Protein AF-A0A2H3CKF3-F1 (afdb_monomer_lite)

Secondary structure (DSSP, 8-state):
----GGGG--TTSSB-HHHHTT----GGG-SSB-S--GGG-TT-----------PPP-------PPPPP---PPPPP---PPPPPPPPHHHHHHHHHHHHHHHHHHHHHHHHHHTTTS-SS-----HHHHHHHHTTTS-HHHHHHHHHTT--TTSTTHHHHHHHHHT--

Foldseek 3Di:
DDPQPLQFQCAPVAADPCLVVVNDPCRNNDNHGNHDPPVPPPPDDDDDDDDDDDDDDDDDDDDDDDDDDDDPDPPDPPPPPPDDDDDDPVNVVVVVVVVVVVVVVVVVVVCVVCCVVPPVPPPPCPVQNVQCVVQVNDHPVLQVVCVVVVHHSPDPCSVVVSCVVVVDD

Structure (mmCIF, N/CA/C/O backbone):
data_AF-A0A2H3CKF3-F1
#
_entry.id   AF-A0A2H3CKF3-F1
#
loop_
_atom_site.group_PDB
_atom_site.id
_atom_site.type_symbol
_atom_site.label_atom_id
_atom_site.label_alt_id
_atom_site.label_comp_id
_atom_site.label_asym_id
_atom_site.label_entity_id
_atom_site.label_seq_id
_atom_site.pdbx_PDB_ins_code
_atom_site.Cartn_x
_atom_site.Cartn_y
_atom_site.Cartn_z
_atom_site.occupancy
_atom_site.B_iso_or_equiv
_atom_site.auth_seq_id
_atom_site.auth_comp_id
_atom_site.auth_asym_id
_atom_site.auth_atom_id
_atom_site.pdbx_PDB_model_num
ATOM 1 N N . MET A 1 1 ? -9.373 -30.006 -27.286 1.00 47.25 1 MET A N 1
ATOM 2 C CA . MET A 1 1 ? -8.384 -28.977 -26.900 1.00 47.25 1 MET A CA 1
ATOM 3 C C . MET A 1 1 ? -7.038 -29.667 -26.756 1.00 47.25 1 MET A C 1
ATOM 5 O O . MET A 1 1 ? -6.888 -30.454 -25.831 1.00 47.25 1 MET A O 1
ATOM 9 N N . SER A 1 2 ? -6.106 -29.469 -27.694 1.00 50.53 2 SER A N 1
ATOM 10 C CA . SER A 1 2 ? -4.738 -29.97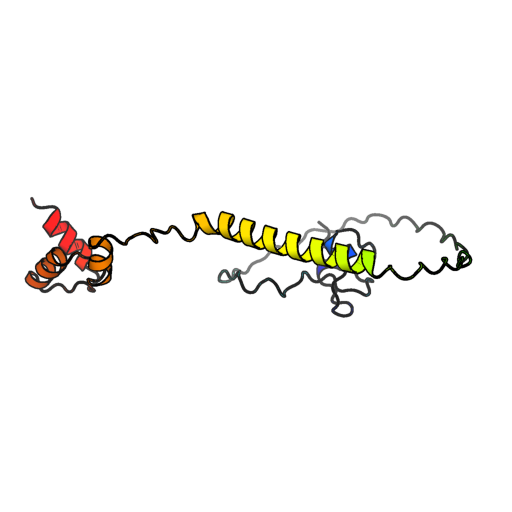1 -27.538 1.00 50.53 2 SER A CA 1
ATOM 11 C C . SER A 1 2 ? -4.053 -29.131 -26.467 1.00 50.53 2 SER A C 1
ATOM 13 O O . SER A 1 2 ? -3.854 -27.930 -26.648 1.00 50.53 2 SER A O 1
ATOM 15 N N . TYR A 1 3 ? -3.736 -29.734 -25.329 1.00 56.31 3 TYR A N 1
ATOM 16 C CA . TYR A 1 3 ? -2.802 -29.123 -24.394 1.00 56.31 3 TYR A CA 1
ATOM 17 C C . TYR A 1 3 ? -1.465 -28.997 -25.134 1.00 56.31 3 TYR A C 1
ATOM 19 O O . TYR A 1 3 ? -0.904 -29.999 -25.571 1.00 56.31 3 TYR A O 1
ATOM 27 N N . ASN A 1 4 ? -1.003 -27.763 -25.362 1.00 68.94 4 ASN A N 1
ATOM 28 C CA . ASN A 1 4 ? 0.307 -27.514 -25.959 1.00 68.94 4 ASN A CA 1
ATOM 29 C C . ASN A 1 4 ? 1.361 -28.011 -24.968 1.00 68.94 4 ASN A C 1
ATOM 31 O O . ASN A 1 4 ? 1.666 -27.344 -23.979 1.00 68.94 4 ASN A O 1
ATOM 35 N N . ILE A 1 5 ? 1.881 -29.210 -25.227 1.00 70.06 5 ILE A N 1
ATOM 36 C CA . ILE A 1 5 ? 2.934 -29.866 -24.437 1.00 70.06 5 ILE A CA 1
ATOM 37 C C . ILE A 1 5 ? 4.193 -28.976 -24.368 1.00 70.06 5 ILE A C 1
ATOM 39 O O . ILE A 1 5 ? 4.968 -29.059 -23.420 1.00 70.06 5 ILE A O 1
ATOM 43 N N . ASP A 1 6 ? 4.324 -28.034 -25.302 1.00 72.56 6 ASP A N 1
ATOM 44 C CA . ASP A 1 6 ? 5.377 -27.021 -25.368 1.00 72.56 6 ASP A CA 1
ATOM 45 C C . ASP A 1 6 ? 5.424 -26.066 -24.160 1.00 72.56 6 ASP A C 1
ATOM 47 O O . ASP A 1 6 ? 6.442 -25.408 -23.961 1.00 72.56 6 ASP A O 1
ATOM 51 N N . TYR A 1 7 ? 4.359 -25.976 -23.349 1.00 71.31 7 TYR A N 1
ATOM 52 C CA . TYR A 1 7 ? 4.239 -24.981 -22.271 1.00 71.31 7 TYR A CA 1
ATOM 53 C C . TYR A 1 7 ? 5.237 -25.171 -21.114 1.00 71.31 7 TYR A C 1
ATOM 55 O O . TYR A 1 7 ? 5.531 -24.222 -20.389 1.00 71.31 7 TYR A O 1
ATOM 63 N N . TYR A 1 8 ? 5.788 -26.375 -20.942 1.00 77.38 8 TYR A N 1
ATOM 64 C CA . TYR A 1 8 ? 6.746 -26.682 -19.871 1.00 77.38 8 TYR A CA 1
ATOM 65 C C . TYR A 1 8 ? 8.115 -27.121 -20.388 1.00 77.38 8 TYR A C 1
ATOM 67 O O . TYR A 1 8 ? 8.863 -27.795 -19.680 1.00 77.38 8 TYR A O 1
ATOM 75 N N . HIS A 1 9 ? 8.476 -26.734 -21.612 1.00 82.75 9 HIS A N 1
ATOM 76 C CA . HIS A 1 9 ? 9.805 -27.048 -22.115 1.00 82.75 9 HIS A CA 1
ATOM 77 C C . HIS A 1 9 ? 10.879 -26.219 -21.399 1.00 82.75 9 HIS A C 1
ATOM 79 O O . HIS A 1 9 ? 10.900 -24.990 -21.489 1.00 82.75 9 HIS A O 1
ATOM 85 N N . ILE A 1 10 ? 11.769 -26.892 -20.667 1.00 83.06 10 ILE A N 1
ATOM 86 C CA . ILE A 1 10 ? 12.778 -26.246 -19.814 1.00 83.06 10 ILE A CA 1
ATOM 87 C C . ILE A 1 10 ? 13.938 -25.675 -20.648 1.00 83.06 10 ILE A C 1
ATOM 89 O O . ILE A 1 10 ? 14.468 -24.623 -20.284 1.00 83.06 10 ILE A O 1
ATOM 93 N N . GLY A 1 11 ? 14.283 -26.289 -21.788 1.00 84.56 11 GLY A N 1
ATOM 94 C CA . GLY A 1 11 ? 15.401 -25.870 -22.647 1.00 84.56 11 GLY A CA 1
ATOM 95 C C . GLY A 1 11 ? 16.716 -25.650 -21.877 1.00 84.56 11 GLY A C 1
ATOM 96 O O . GLY A 1 11 ? 16.944 -26.242 -20.824 1.00 84.56 11 GLY A O 1
ATOM 97 N N . ASN A 1 12 ? 17.556 -24.730 -22.362 1.00 89.19 12 ASN A N 1
ATOM 98 C CA . ASN A 1 12 ? 18.818 -24.318 -21.722 1.00 89.19 12 ASN A CA 1
ATOM 99 C C . ASN A 1 12 ? 18.639 -23.360 -20.518 1.00 89.19 12 ASN A C 1
ATOM 101 O O . ASN A 1 12 ? 19.586 -22.692 -20.105 1.00 89.19 12 ASN A O 1
ATOM 105 N N . GLY A 1 13 ? 17.422 -23.210 -19.978 1.00 85.88 13 GLY A N 1
ATOM 106 C CA . GLY A 1 13 ? 17.132 -22.295 -18.862 1.00 85.88 13 GLY A CA 1
ATOM 107 C C . GLY A 1 13 ? 17.126 -20.795 -19.212 1.00 85.88 13 GLY A C 1
ATOM 108 O O . GLY A 1 13 ? 16.905 -19.962 -18.334 1.00 85.88 13 GLY A O 1
ATOM 109 N N . ILE A 1 14 ? 17.336 -20.434 -20.482 1.00 88.00 14 ILE A N 1
ATOM 110 C CA . ILE A 1 14 ? 17.177 -19.070 -21.014 1.00 88.00 14 ILE A CA 1
ATOM 111 C C . ILE A 1 14 ? 15.801 -18.973 -21.674 1.00 88.00 14 ILE A C 1
ATOM 113 O O . ILE A 1 14 ? 15.458 -19.842 -22.470 1.00 88.00 14 ILE A O 1
ATOM 117 N N . THR A 1 15 ? 15.017 -17.934 -21.378 1.00 90.88 15 THR A N 1
ATOM 118 C CA . THR A 1 15 ? 13.663 -17.770 -21.933 1.00 90.88 15 THR A CA 1
ATOM 119 C C . THR A 1 15 ? 13.681 -17.550 -23.448 1.00 90.88 15 THR A C 1
ATOM 121 O O . THR A 1 15 ? 14.456 -16.756 -23.985 1.00 90.88 15 THR A O 1
ATOM 124 N N . CYS A 1 16 ? 12.804 -18.257 -24.158 1.00 92.56 16 CYS A N 1
ATOM 125 C CA . CYS A 1 16 ? 12.642 -18.126 -25.598 1.00 92.56 16 CYS A CA 1
ATOM 126 C C . CYS A 1 16 ? 11.921 -16.816 -25.928 1.00 92.56 16 CYS A C 1
ATOM 128 O O . CYS A 1 16 ? 10.724 -16.657 -25.678 1.00 92.56 16 CYS A O 1
ATOM 130 N N . TRP A 1 17 ? 12.642 -15.879 -26.544 1.00 93.31 17 TRP A N 1
ATOM 131 C CA . TRP A 1 17 ? 12.078 -14.598 -26.967 1.00 93.31 17 TRP A CA 1
ATOM 132 C C . TRP A 1 17 ? 10.884 -14.778 -27.922 1.00 93.31 17 TRP A C 1
ATOM 134 O O . TRP A 1 17 ? 9.844 -14.152 -27.734 1.00 93.31 17 TRP A O 1
ATOM 144 N N . TYR A 1 18 ? 10.986 -15.695 -28.892 1.00 93.81 18 TYR A N 1
ATOM 145 C CA . TYR A 1 18 ? 9.906 -15.970 -29.847 1.00 93.81 18 TYR A CA 1
ATOM 146 C C . TYR A 1 18 ? 8.669 -16.582 -29.180 1.00 93.81 18 TYR A C 1
ATOM 148 O O . TYR A 1 18 ? 7.545 -16.274 -29.577 1.00 93.81 18 TYR A O 1
ATOM 156 N N . TYR A 1 19 ? 8.848 -17.409 -28.147 1.00 90.50 19 TYR A N 1
ATOM 157 C CA . TYR A 1 19 ? 7.733 -17.997 -27.404 1.00 90.50 19 TYR A CA 1
ATOM 158 C C . TYR A 1 19 ? 6.965 -16.936 -26.614 1.00 90.50 19 TYR A C 1
ATOM 160 O O . TYR A 1 19 ? 5.742 -16.893 -26.691 1.00 90.50 19 TYR A O 1
ATOM 168 N N . ASN A 1 20 ? 7.668 -15.993 -25.976 1.00 88.12 20 ASN A N 1
ATOM 169 C CA . ASN A 1 20 ? 7.039 -14.853 -25.293 1.00 88.12 20 ASN A CA 1
ATOM 170 C C . ASN A 1 20 ? 6.185 -13.976 -26.225 1.00 88.12 20 ASN A C 1
ATOM 172 O O . ASN A 1 20 ? 5.286 -13.275 -25.765 1.00 88.12 20 ASN A O 1
ATOM 176 N N . HIS A 1 21 ? 6.450 -14.020 -27.531 1.00 88.00 21 HIS A N 1
ATOM 177 C CA . HIS A 1 21 ? 5.685 -13.311 -28.553 1.00 88.00 21 HIS A CA 1
ATOM 178 C C . HIS A 1 21 ? 4.721 -14.213 -29.345 1.00 88.00 21 HIS A C 1
ATOM 180 O O . HIS A 1 21 ? 4.164 -13.756 -30.339 1.00 88.00 21 HIS A O 1
ATOM 186 N N . ASN A 1 22 ? 4.504 -15.470 -28.932 1.00 88.81 22 ASN A N 1
ATOM 187 C CA . ASN A 1 22 ? 3.677 -16.463 -29.639 1.00 88.81 22 ASN A CA 1
ATOM 188 C C . ASN A 1 22 ? 4.112 -16.715 -31.099 1.00 88.81 22 ASN A C 1
ATOM 190 O O . ASN A 1 22 ? 3.290 -17.007 -31.963 1.00 88.81 22 ASN A O 1
ATOM 194 N N . THR A 1 23 ? 5.409 -16.585 -31.386 1.00 92.19 23 THR A N 1
ATOM 195 C CA . THR A 1 23 ? 6.000 -16.772 -32.727 1.00 92.19 23 THR A CA 1
ATOM 196 C C . THR A 1 23 ? 6.963 -17.959 -32.804 1.00 92.19 23 THR A C 1
ATOM 198 O O . THR A 1 23 ? 7.523 -18.230 -33.864 1.00 92.19 23 THR A O 1
ATOM 201 N N . CYS A 1 24 ? 7.175 -18.690 -31.704 1.00 92.94 24 CYS A N 1
ATOM 202 C CA . CYS A 1 24 ? 8.033 -19.872 -31.717 1.00 92.94 24 CYS A CA 1
ATOM 203 C C . CYS A 1 24 ? 7.328 -21.052 -32.402 1.00 92.94 24 CYS A C 1
ATOM 205 O O . CYS A 1 24 ? 6.273 -21.484 -31.950 1.00 92.94 24 CYS A O 1
ATOM 207 N N . MET A 1 25 ? 7.941 -21.599 -33.457 1.00 93.88 25 MET A N 1
ATOM 208 C CA . MET A 1 25 ? 7.446 -22.784 -34.178 1.00 93.88 25 MET A CA 1
ATOM 209 C C . MET A 1 25 ? 8.196 -24.078 -33.824 1.00 93.88 25 MET A C 1
ATOM 211 O O . MET A 1 25 ? 7.891 -25.132 -34.369 1.00 93.88 25 MET A O 1
ATOM 215 N N . GLN A 1 26 ? 9.192 -24.004 -32.936 1.00 92.19 26 GLN A N 1
ATOM 216 C CA . GLN A 1 26 ? 10.053 -25.146 -32.600 1.00 92.19 26 GLN A CA 1
ATOM 217 C C . GLN A 1 26 ? 9.426 -26.094 -31.563 1.00 92.19 26 GLN A C 1
ATOM 219 O O . GLN A 1 26 ? 9.898 -27.217 -31.401 1.00 92.19 26 GLN A O 1
ATOM 224 N N . GLY A 1 27 ? 8.377 -25.655 -30.859 1.00 89.12 27 GLY A N 1
ATOM 225 C CA . GLY A 1 27 ? 7.699 -26.435 -29.819 1.00 89.12 27 GLY A CA 1
ATOM 226 C C . GLY A 1 27 ? 8.664 -27.009 -28.774 1.00 89.12 27 GLY A C 1
ATOM 227 O O . GLY A 1 27 ? 9.580 -26.313 -28.332 1.00 89.12 27 GLY A O 1
ATOM 228 N N . ILE A 1 28 ? 8.495 -28.286 -28.423 1.00 90.56 28 ILE A N 1
ATOM 229 C CA . ILE A 1 28 ? 9.398 -29.046 -27.536 1.00 90.56 28 ILE A CA 1
ATOM 230 C C . ILE A 1 28 ? 10.852 -29.156 -28.028 1.00 90.56 28 ILE A C 1
ATOM 232 O O . ILE A 1 28 ? 11.735 -29.480 -27.241 1.00 90.56 28 ILE A O 1
ATOM 236 N N . ASN A 1 29 ? 11.128 -28.890 -29.309 1.00 91.88 29 ASN A N 1
ATOM 237 C CA . ASN A 1 29 ? 12.485 -28.924 -29.863 1.00 91.88 29 ASN A CA 1
ATOM 238 C C . ASN A 1 29 ? 13.191 -27.560 -29.774 1.00 91.88 29 ASN A C 1
ATOM 240 O O . ASN A 1 29 ? 14.285 -27.396 -30.314 1.00 91.88 29 ASN A O 1
ATOM 244 N N . CYS A 1 30 ? 12.584 -26.556 -29.129 1.00 93.25 30 CYS A N 1
ATOM 245 C CA . CYS A 1 30 ? 13.237 -25.268 -28.931 1.00 93.25 30 CYS A CA 1
ATOM 246 C C . CYS A 1 30 ? 14.459 -25.422 -28.015 1.00 93.25 30 CYS A C 1
ATOM 248 O O . CYS A 1 30 ? 14.373 -26.002 -26.942 1.00 93.25 30 CYS A O 1
ATOM 250 N N . GLU A 1 31 ? 15.609 -24.869 -28.386 1.00 94.50 31 GLU A N 1
ATOM 251 C CA . GLU A 1 31 ? 16.785 -24.872 -27.500 1.00 94.50 31 GLU A CA 1
ATOM 252 C C . GLU A 1 31 ? 16.569 -23.994 -26.244 1.00 94.50 31 GLU A C 1
ATOM 254 O O . GLU A 1 31 ? 17.190 -24.186 -25.195 1.00 94.50 31 GLU A O 1
ATOM 259 N N . TYR A 1 32 ? 15.637 -23.043 -26.327 1.00 93.06 32 TYR A N 1
ATOM 260 C CA . TYR A 1 32 ? 15.315 -22.085 -25.277 1.00 93.06 32 TYR A CA 1
ATOM 261 C C . TYR A 1 32 ? 14.067 -22.499 -24.482 1.00 93.06 32 TYR A C 1
ATOM 263 O O . TYR A 1 32 ? 13.192 -23.211 -24.968 1.00 93.06 32 TYR A O 1
ATOM 271 N N . SER A 1 33 ? 13.974 -22.024 -23.242 1.00 90.69 33 SER A N 1
ATOM 272 C CA . SER A 1 33 ? 12.891 -22.335 -22.312 1.00 90.69 33 SER A CA 1
ATOM 273 C C . SER A 1 33 ? 11.580 -21.666 -22.715 1.00 90.69 33 SER A C 1
ATOM 275 O O . SER A 1 33 ? 11.535 -20.458 -22.959 1.00 90.69 33 SER A O 1
ATOM 277 N N . HIS A 1 34 ? 10.503 -22.443 -22.729 1.00 91.56 34 HIS A N 1
ATOM 278 C CA . HIS A 1 34 ? 9.126 -21.969 -22.876 1.00 91.56 34 HIS A CA 1
ATOM 279 C C . HIS A 1 34 ? 8.422 -21.807 -21.521 1.00 91.56 34 HIS A C 1
ATOM 281 O O . HIS A 1 34 ? 7.229 -21.510 -21.468 1.00 91.56 34 HIS A O 1
ATOM 287 N N . ALA A 1 35 ? 9.152 -21.970 -20.413 1.00 82.50 35 ALA A N 1
ATOM 288 C CA . ALA A 1 35 ? 8.595 -21.725 -19.097 1.00 82.50 35 ALA A CA 1
ATOM 289 C C . ALA A 1 35 ? 8.245 -20.228 -18.948 1.00 82.50 35 ALA A C 1
ATOM 291 O O . ALA A 1 35 ? 9.104 -19.373 -19.195 1.00 82.50 35 ALA A O 1
ATOM 292 N N . PRO A 1 36 ? 7.011 -19.884 -18.532 1.00 70.12 36 PRO A N 1
ATOM 293 C CA . PRO A 1 36 ? 6.682 -18.512 -18.169 1.00 70.12 36 PRO A CA 1
ATOM 294 C C . PRO A 1 36 ? 7.623 -18.077 -17.046 1.00 70.12 36 PRO A C 1
ATOM 296 O O . PRO A 1 36 ? 7.835 -18.828 -16.095 1.00 70.12 36 PRO A O 1
ATOM 299 N N . ASP A 1 37 ? 8.209 -16.888 -17.175 1.00 66.81 37 ASP A N 1
ATOM 300 C CA . ASP A 1 37 ? 9.210 -16.377 -16.241 1.00 66.81 37 ASP A CA 1
ATOM 301 C C . ASP A 1 37 ? 8.643 -16.333 -14.810 1.00 66.81 37 ASP A C 1
ATOM 303 O O . ASP A 1 37 ? 7.895 -15.431 -14.425 1.00 66.81 37 ASP A O 1
ATOM 307 N N . ILE A 1 38 ? 8.969 -17.356 -14.017 1.00 59.00 38 ILE A N 1
ATOM 308 C CA . ILE A 1 38 ? 8.519 -17.498 -12.629 1.00 59.00 38 ILE A CA 1
ATOM 309 C C . ILE A 1 38 ? 9.166 -16.462 -11.703 1.00 59.00 38 ILE A C 1
ATOM 311 O O . ILE A 1 38 ? 8.734 -16.328 -10.561 1.00 59.00 38 ILE A O 1
ATOM 315 N N . ARG A 1 39 ? 10.142 -15.674 -12.183 1.00 57.28 39 ARG A N 1
ATOM 316 C CA . ARG A 1 39 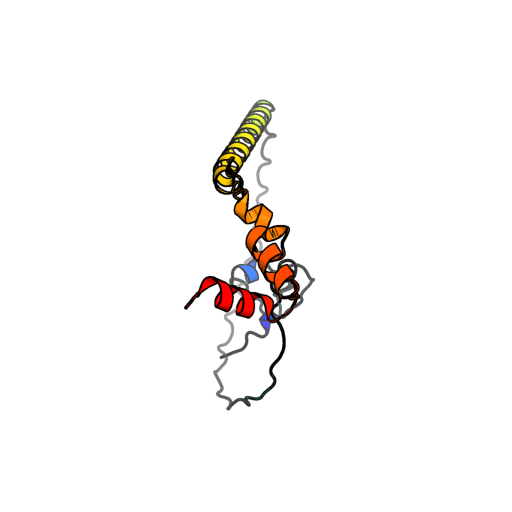? 10.838 -14.656 -11.377 1.00 57.28 39 ARG A CA 1
ATOM 317 C C . ARG A 1 39 ? 9.991 -13.419 -11.059 1.00 57.28 39 ARG A C 1
ATOM 319 O O . ARG A 1 39 ? 10.438 -12.585 -10.285 1.00 57.28 39 ARG A O 1
ATOM 326 N N . ASN A 1 40 ? 8.766 -13.329 -11.583 1.00 48.56 40 ASN A N 1
ATOM 327 C CA . ASN A 1 40 ? 7.835 -12.228 -11.306 1.00 48.56 40 ASN A CA 1
ATOM 328 C C . ASN A 1 40 ? 6.569 -12.642 -10.523 1.00 48.56 40 ASN A C 1
ATOM 330 O O . ASN A 1 40 ? 5.603 -11.883 -10.502 1.00 48.56 40 ASN A O 1
ATOM 334 N N . ARG A 1 41 ? 6.522 -13.831 -9.897 1.00 45.62 41 ARG A N 1
ATOM 335 C CA . ARG A 1 41 ? 5.314 -14.331 -9.197 1.00 45.62 41 ARG A CA 1
ATOM 336 C C . ARG A 1 41 ? 5.351 -14.326 -7.664 1.00 45.62 41 ARG A C 1
ATOM 338 O O . ARG A 1 41 ? 4.431 -14.865 -7.056 1.00 45.62 41 ARG A O 1
ATOM 345 N N . GLU A 1 42 ? 6.314 -13.667 -7.025 1.00 51.75 42 GLU A N 1
ATOM 346 C CA . GLU A 1 42 ? 6.316 -13.545 -5.553 1.00 51.75 42 GLU A CA 1
ATOM 347 C C . GLU A 1 42 ? 5.224 -12.610 -4.977 1.00 51.75 42 GLU A C 1
ATOM 349 O O . GLU A 1 42 ? 5.116 -12.497 -3.762 1.00 51.75 42 GLU A O 1
ATOM 354 N N . GLU A 1 43 ? 4.341 -12.013 -5.792 1.00 48.62 43 GLU A N 1
ATOM 355 C CA . GLU A 1 43 ? 3.243 -11.149 -5.301 1.00 48.62 43 GLU A CA 1
ATOM 356 C C . GLU A 1 43 ? 1.809 -11.666 -5.538 1.00 48.62 43 GLU A C 1
ATOM 358 O O . GLU A 1 43 ? 0.848 -10.913 -5.398 1.00 48.62 43 GLU A O 1
ATOM 363 N N . CYS A 1 44 ? 1.592 -12.945 -5.858 1.00 40.22 44 CYS A N 1
ATOM 364 C CA . CYS A 1 44 ? 0.220 -13.477 -5.921 1.00 40.22 44 CYS A CA 1
ATOM 365 C C . CYS A 1 44 ? 0.120 -14.907 -5.392 1.00 40.22 44 CYS A C 1
ATOM 367 O O . CYS A 1 44 ? -0.043 -15.866 -6.145 1.00 40.22 44 CYS A O 1
ATOM 369 N N . LEU A 1 45 ? 0.161 -15.037 -4.066 1.00 42.91 45 LEU A N 1
ATOM 370 C CA . LEU A 1 45 ? -0.548 -16.119 -3.391 1.00 42.91 45 LEU A CA 1
ATOM 371 C C . LEU A 1 45 ? -2.053 -15.819 -3.450 1.00 42.91 45 LEU A C 1
ATOM 373 O O . LEU A 1 45 ? -2.477 -14.723 -3.081 1.00 42.91 45 LEU A O 1
ATOM 377 N N . PRO A 1 46 ? -2.867 -16.812 -3.823 1.00 44.41 46 PRO A N 1
ATOM 378 C CA . PRO A 1 46 ? -3.962 -17.135 -2.930 1.00 44.41 46 PRO A CA 1
ATOM 379 C C . PRO A 1 46 ? -3.979 -18.619 -2.558 1.00 44.41 46 PRO A C 1
ATOM 381 O O . PRO A 1 46 ? -3.691 -19.522 -3.339 1.00 44.41 46 PRO A O 1
ATOM 384 N N . SER A 1 47 ? -4.320 -18.804 -1.293 1.00 46.12 47 SER A N 1
ATOM 385 C CA . SER A 1 47 ? -4.695 -20.008 -0.565 1.00 46.12 47 SER A CA 1
ATOM 386 C C . SER A 1 47 ? -5.384 -21.135 -1.359 1.00 46.12 47 SER A C 1
ATOM 388 O O . SER A 1 47 ? -6.502 -20.962 -1.833 1.00 46.12 47 SER A O 1
ATOM 390 N N . LEU A 1 48 ? -4.764 -22.322 -1.267 1.00 44.69 48 LEU A N 1
ATOM 391 C CA . LEU A 1 48 ? -5.357 -23.616 -0.865 1.00 44.69 48 LEU A CA 1
ATOM 392 C C . LEU A 1 48 ? -6.406 -24.313 -1.784 1.00 44.69 48 LEU A C 1
ATOM 394 O O . LEU A 1 48 ? -6.872 -23.746 -2.764 1.00 44.69 48 LEU A O 1
ATOM 398 N N . PRO A 1 49 ? -6.655 -25.630 -1.569 1.00 64.44 49 PRO A N 1
ATOM 399 C CA . PRO A 1 49 ? -6.645 -26.639 -2.623 1.00 64.44 49 PRO A CA 1
ATOM 400 C C . PRO A 1 49 ? -8.028 -27.254 -2.854 1.00 64.44 49 PRO A C 1
ATOM 402 O O . PRO A 1 49 ? -8.812 -27.405 -1.919 1.00 64.44 49 PRO A O 1
ATOM 405 N N . THR A 1 50 ? -8.327 -27.741 -4.060 1.00 39.88 50 THR A N 1
ATOM 406 C CA . THR A 1 50 ? -9.443 -28.686 -4.227 1.00 39.88 50 THR A CA 1
ATOM 407 C C . THR A 1 50 ? -9.199 -29.676 -5.362 1.00 39.88 50 THR A C 1
ATOM 409 O O . THR A 1 50 ? -9.087 -29.354 -6.539 1.00 39.88 50 THR A O 1
ATOM 412 N N . ARG A 1 51 ? -9.100 -30.920 -4.914 1.00 43.34 51 ARG A N 1
ATOM 413 C CA . ARG A 1 51 ? -9.175 -32.202 -5.606 1.00 43.34 51 ARG A CA 1
ATOM 414 C C . ARG A 1 51 ? -10.514 -32.329 -6.363 1.00 43.34 51 ARG A C 1
ATOM 416 O O . ARG A 1 51 ? -11.544 -32.089 -5.749 1.00 43.34 51 ARG A O 1
ATOM 423 N N . LEU A 1 52 ? -10.500 -32.810 -7.612 1.00 41.84 52 LEU A N 1
ATOM 424 C CA . LEU A 1 52 ? -11.244 -33.990 -8.119 1.00 41.84 52 LEU A CA 1
ATOM 425 C C . LEU A 1 52 ? -11.576 -33.901 -9.626 1.00 41.84 52 LEU A C 1
ATOM 427 O O . LEU A 1 52 ? -12.260 -32.997 -10.085 1.00 41.84 52 LEU A O 1
ATOM 431 N N . LEU A 1 53 ? -11.106 -34.942 -10.325 1.00 47.81 53 LEU A N 1
ATOM 432 C CA . LEU A 1 53 ? -11.779 -35.751 -11.351 1.00 47.81 53 LEU A CA 1
ATOM 433 C C . LEU A 1 53 ? -12.505 -35.050 -12.504 1.00 47.81 53 LEU A C 1
ATOM 435 O O . LEU A 1 53 ? -13.653 -34.673 -12.343 1.00 47.81 53 LEU A O 1
ATOM 439 N N . PHE A 1 54 ? -11.932 -35.137 -13.709 1.00 40.12 54 PHE A N 1
ATOM 440 C CA . PHE A 1 54 ? -12.694 -35.495 -14.914 1.00 40.12 54 PHE A CA 1
ATOM 441 C C . PHE A 1 54 ? -11.812 -36.314 -15.874 1.00 40.12 54 PHE A C 1
ATOM 443 O O . PHE A 1 54 ? -10.736 -35.878 -16.280 1.00 40.12 54 PHE A O 1
ATOM 450 N N . LEU A 1 55 ? -12.264 -37.533 -16.192 1.00 41.50 55 LEU A N 1
ATOM 451 C CA . LEU A 1 55 ? -11.719 -38.399 -17.246 1.00 41.50 55 LEU A CA 1
ATOM 452 C C . LEU A 1 55 ? -12.009 -37.817 -18.648 1.00 41.50 55 LEU A C 1
ATOM 454 O O . LEU A 1 55 ? -13.016 -37.125 -18.812 1.00 41.50 55 LEU A O 1
ATOM 458 N N . PRO A 1 56 ? -11.194 -38.131 -19.676 1.00 51.59 56 PRO A N 1
ATOM 459 C CA . PRO A 1 56 ? -11.401 -37.656 -21.043 1.00 51.59 56 PRO A CA 1
ATOM 460 C C . PRO A 1 56 ? -12.241 -38.638 -21.886 1.00 51.59 56 PRO A C 1
ATOM 462 O O . PRO A 1 56 ? -12.170 -39.848 -21.657 1.00 51.59 56 PRO A O 1
ATOM 465 N N . PRO A 1 57 ? -12.942 -38.174 -22.940 1.00 53.78 57 PRO A N 1
ATOM 466 C CA . PRO A 1 57 ? -13.374 -39.037 -24.026 1.00 53.78 57 PRO A CA 1
ATOM 467 C C . PRO A 1 57 ? -12.491 -38.867 -25.275 1.00 53.78 57 PRO A C 1
ATOM 469 O O . PRO A 1 57 ? -12.305 -37.772 -25.793 1.00 53.78 57 PRO A O 1
ATOM 472 N N . ASN A 1 58 ? -11.995 -40.019 -25.723 1.00 39.72 58 ASN A N 1
ATOM 473 C CA . ASN A 1 58 ? -11.841 -40.514 -27.094 1.00 39.72 58 ASN A CA 1
ATOM 474 C C . ASN A 1 58 ? -11.179 -39.686 -28.219 1.00 39.72 58 ASN A C 1
ATOM 476 O O . ASN A 1 58 ? -11.549 -38.568 -28.563 1.00 39.72 58 ASN A O 1
ATOM 480 N N . LEU A 1 59 ? -10.255 -40.411 -28.864 1.00 48.78 59 LEU A N 1
ATOM 481 C CA . LEU A 1 59 ? -9.614 -40.248 -30.168 1.00 48.78 59 LEU A CA 1
ATOM 482 C C . LEU A 1 59 ? -10.530 -39.730 -31.294 1.00 48.78 59 LEU A C 1
ATOM 484 O O . LEU A 1 59 ? -11.607 -40.275 -31.526 1.00 48.78 59 LEU A O 1
ATOM 488 N N . SER A 1 60 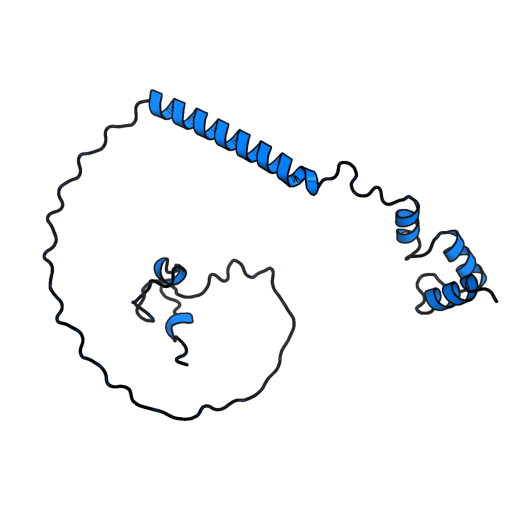? -9.974 -38.865 -32.148 1.00 44.34 60 SER A N 1
ATOM 489 C CA . SER A 1 60 ? -10.189 -38.974 -33.596 1.00 44.34 60 SER A CA 1
ATOM 490 C C . SER A 1 60 ? -8.946 -38.523 -34.367 1.00 44.34 60 SER A C 1
ATOM 492 O O . SER A 1 60 ? -8.463 -37.404 -34.191 1.00 44.34 60 SER A O 1
ATOM 494 N N . ASN A 1 61 ? -8.449 -39.422 -35.213 1.00 50.94 61 ASN A N 1
ATOM 495 C CA . ASN A 1 61 ? -7.291 -39.276 -36.088 1.00 50.94 61 ASN A CA 1
ATOM 496 C C . ASN A 1 61 ? -7.459 -38.117 -37.087 1.00 50.94 61 ASN A C 1
ATOM 498 O O . ASN A 1 61 ? -8.480 -38.033 -37.765 1.00 50.94 61 ASN A O 1
ATOM 502 N N . GLY A 1 62 ? -6.430 -37.277 -37.225 1.00 43.19 62 GLY A N 1
ATOM 503 C CA . GLY A 1 62 ? -6.304 -36.278 -38.289 1.00 43.19 62 GLY A CA 1
ATOM 504 C C . GLY A 1 62 ? -4.995 -36.494 -39.044 1.00 43.19 62 GLY A C 1
ATOM 505 O O . GLY A 1 62 ? -3.925 -36.477 -38.443 1.00 43.19 62 GLY A O 1
ATOM 506 N N . ALA A 1 63 ? -5.105 -36.766 -40.342 1.00 48.62 63 ALA A N 1
ATOM 507 C CA . ALA A 1 63 ? -4.028 -37.178 -41.234 1.00 48.62 63 ALA A CA 1
ATOM 508 C C . ALA A 1 63 ? -2.866 -36.169 -41.308 1.00 48.62 63 ALA A C 1
ATOM 510 O O . ALA A 1 63 ? -3.070 -34.972 -41.507 1.00 48.62 63 ALA A O 1
ATOM 511 N N . ALA A 1 64 ? -1.641 -36.685 -41.196 1.00 42.84 64 ALA A N 1
ATOM 512 C CA . ALA A 1 64 ? -0.407 -35.942 -41.403 1.00 42.84 64 ALA A CA 1
ATOM 513 C C . ALA A 1 64 ? -0.240 -35.591 -42.893 1.00 42.84 64 ALA A C 1
ATOM 515 O O . ALA A 1 64 ? -0.079 -36.482 -43.727 1.00 42.84 64 ALA A O 1
ATOM 516 N N . LEU A 1 65 ? -0.261 -34.296 -43.228 1.00 52.97 65 LEU A N 1
ATOM 517 C CA . LEU A 1 65 ? 0.259 -33.819 -44.509 1.00 52.97 65 LEU A CA 1
ATOM 518 C C . LEU A 1 65 ? 1.791 -33.819 -44.461 1.00 52.97 65 LEU A C 1
ATOM 520 O O . LEU A 1 65 ? 2.396 -33.333 -43.506 1.00 52.97 65 LEU A O 1
ATOM 524 N N . ALA A 1 66 ? 2.398 -34.377 -45.506 1.00 62.91 66 ALA A N 1
ATOM 525 C CA . ALA A 1 66 ? 3.841 -34.454 -45.677 1.00 62.91 66 ALA A CA 1
ATOM 526 C C . ALA A 1 66 ? 4.496 -33.053 -45.686 1.00 62.91 66 ALA A C 1
ATOM 528 O O . ALA A 1 66 ? 3.934 -32.123 -46.274 1.00 62.91 66 ALA A O 1
ATOM 529 N N . PRO A 1 67 ? 5.684 -32.889 -45.071 1.00 65.62 67 PRO A N 1
ATOM 530 C CA . PRO A 1 67 ? 6.409 -31.624 -45.090 1.00 65.62 67 PRO A CA 1
ATOM 531 C C . PRO A 1 67 ? 6.901 -31.292 -46.512 1.00 65.62 67 PRO A C 1
ATOM 533 O O . PRO A 1 67 ? 7.331 -32.194 -47.237 1.00 65.62 67 PRO A O 1
ATOM 536 N N . PRO A 1 68 ? 6.859 -30.013 -46.930 1.00 68.62 68 PRO A N 1
ATOM 537 C CA . PRO A 1 68 ? 7.371 -29.595 -48.230 1.00 68.62 68 PRO A CA 1
ATOM 538 C C . PRO A 1 68 ? 8.898 -29.776 -48.318 1.00 68.62 68 PRO A C 1
ATOM 540 O O . PRO A 1 68 ? 9.590 -29.718 -47.297 1.00 68.62 68 PRO A O 1
ATOM 543 N N . PRO A 1 69 ? 9.442 -29.976 -49.533 1.00 64.56 69 PRO A N 1
ATOM 544 C CA . PRO A 1 69 ? 10.865 -30.210 -49.739 1.00 64.56 69 PRO A CA 1
ATOM 545 C C . PRO A 1 69 ? 11.702 -29.018 -49.262 1.00 64.56 69 PRO A C 1
ATOM 547 O O . PRO A 1 69 ? 11.441 -27.865 -49.609 1.00 64.56 69 PRO A O 1
ATOM 550 N N . THR A 1 70 ? 12.731 -29.314 -48.470 1.00 60.94 70 THR A N 1
ATOM 551 C CA . THR A 1 70 ? 13.714 -28.354 -47.967 1.00 60.94 70 THR A CA 1
ATOM 552 C C . THR A 1 70 ? 14.491 -27.744 -49.134 1.00 60.94 70 THR A C 1
ATOM 554 O O . THR A 1 70 ? 15.377 -28.373 -49.708 1.00 60.94 70 THR A O 1
ATOM 557 N N . ILE A 1 71 ? 14.155 -26.505 -49.499 1.00 68.62 71 ILE A N 1
ATOM 558 C CA . ILE A 1 71 ? 14.923 -25.716 -50.466 1.00 68.62 71 ILE A CA 1
ATOM 559 C C . ILE A 1 71 ? 16.212 -25.273 -49.771 1.00 68.62 71 ILE A C 1
ATOM 561 O O . ILE A 1 71 ? 16.202 -24.415 -48.889 1.00 68.62 71 ILE A O 1
ATOM 565 N N . HIS A 1 72 ? 17.326 -25.889 -50.154 1.00 63.09 72 HIS A N 1
ATOM 566 C CA . HIS A 1 72 ? 18.658 -25.558 -49.664 1.00 63.09 72 HIS A CA 1
ATOM 567 C C . HIS A 1 72 ? 19.111 -24.227 -50.288 1.00 63.09 72 HIS A C 1
ATOM 569 O O . HIS A 1 72 ? 19.628 -24.195 -51.404 1.00 63.09 72 HIS A O 1
ATOM 575 N N . ILE A 1 73 ? 18.878 -23.112 -49.590 1.00 73.38 73 ILE A N 1
ATOM 576 C CA . ILE A 1 73 ? 19.346 -21.788 -50.023 1.00 73.38 73 ILE A CA 1
ATOM 577 C C . ILE A 1 73 ? 20.862 -21.723 -49.771 1.00 73.38 73 ILE A C 1
ATOM 579 O O . ILE A 1 73 ? 21.291 -21.930 -48.634 1.00 73.38 73 ILE A O 1
AT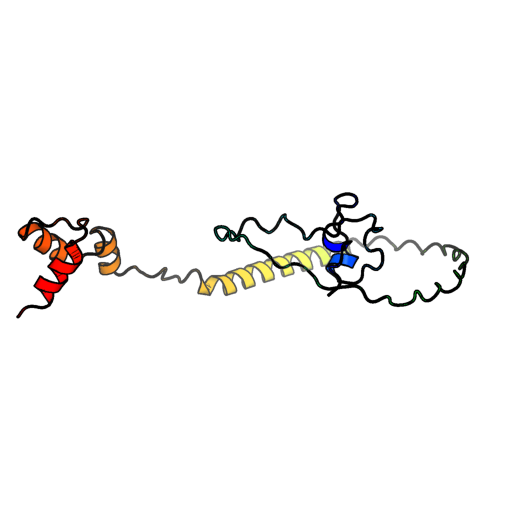OM 583 N N . PRO A 1 74 ? 21.696 -21.470 -50.796 1.00 74.94 74 PRO A N 1
ATOM 584 C CA . PRO A 1 74 ? 23.132 -21.336 -50.600 1.00 74.94 74 PRO A CA 1
ATOM 585 C C . PRO A 1 74 ? 23.427 -20.121 -49.703 1.00 74.94 74 PRO A C 1
ATOM 587 O O . PRO A 1 74 ? 22.748 -19.097 -49.826 1.00 74.94 74 PRO A O 1
ATOM 590 N N . PRO A 1 75 ? 24.427 -20.204 -48.807 1.00 74.06 75 PRO A N 1
ATOM 591 C CA . PRO A 1 75 ? 24.801 -19.089 -47.950 1.00 74.06 75 PRO A CA 1
ATOM 592 C C . PRO A 1 75 ? 25.185 -17.894 -48.824 1.00 74.06 75 PRO A C 1
ATOM 594 O O . PRO A 1 75 ? 26.138 -17.954 -49.602 1.00 74.06 75 PRO A O 1
ATOM 597 N N . THR A 1 76 ? 24.413 -16.812 -48.724 1.00 71.12 76 THR A N 1
ATOM 598 C CA . THR A 1 76 ? 24.722 -15.556 -49.408 1.00 71.12 76 THR A CA 1
ATOM 599 C C . THR A 1 76 ? 26.117 -15.093 -48.991 1.00 71.12 76 THR A C 1
ATOM 601 O O . THR A 1 76 ? 26.391 -15.044 -47.787 1.00 71.12 76 THR A O 1
ATOM 604 N N . PRO A 1 77 ? 27.000 -14.749 -49.947 1.00 68.94 77 PRO A N 1
ATOM 605 C CA . PRO A 1 77 ? 28.333 -14.265 -49.633 1.00 68.94 77 PRO A CA 1
ATOM 606 C C . PRO A 1 77 ? 28.218 -13.024 -48.750 1.00 68.94 77 PRO A C 1
ATOM 608 O O . PRO A 1 77 ? 27.505 -12.073 -49.072 1.00 68.94 77 PRO A O 1
ATOM 611 N N . PHE A 1 78 ? 28.895 -13.081 -47.605 1.00 63.44 78 PHE A N 1
ATOM 612 C CA . PHE A 1 78 ? 28.926 -12.036 -46.593 1.00 63.44 78 PHE A CA 1
ATOM 613 C C . PHE A 1 78 ? 29.603 -10.798 -47.195 1.00 63.44 78 PHE A C 1
ATOM 615 O O . PHE A 1 78 ? 30.827 -10.670 -47.172 1.00 63.44 78 PHE A O 1
ATOM 622 N N . LEU A 1 79 ? 28.816 -9.910 -47.805 1.00 75.06 79 LEU A N 1
ATOM 623 C CA . LEU A 1 79 ? 29.292 -8.594 -48.211 1.00 75.06 79 LEU A CA 1
ATOM 624 C C . LEU A 1 79 ? 29.710 -7.867 -46.934 1.00 75.06 79 LEU A C 1
ATOM 626 O O . LEU A 1 79 ? 28.867 -7.508 -46.115 1.00 75.06 79 LEU A O 1
ATOM 630 N N . ALA A 1 80 ? 31.024 -7.726 -46.747 1.00 71.06 80 ALA A N 1
ATOM 631 C CA . ALA A 1 80 ? 31.607 -7.062 -45.595 1.00 71.06 80 ALA A CA 1
ATOM 632 C C . ALA A 1 80 ? 31.014 -5.655 -45.483 1.00 71.06 80 ALA A C 1
ATOM 634 O O . ALA A 1 80 ? 31.254 -4.800 -46.340 1.00 71.06 80 ALA A O 1
ATOM 635 N N . GLU A 1 81 ? 30.201 -5.431 -44.448 1.00 78.00 81 GLU A N 1
ATOM 636 C CA . GLU A 1 81 ? 29.614 -4.118 -44.242 1.00 78.00 81 GLU A CA 1
ATOM 637 C C . GLU A 1 81 ? 30.729 -3.086 -44.020 1.00 78.00 81 GLU A C 1
ATOM 639 O O . GLU A 1 81 ? 31.657 -3.329 -43.237 1.00 78.00 81 GLU A O 1
ATOM 644 N N . PRO A 1 82 ? 30.656 -1.920 -44.684 1.00 79.12 82 PRO A N 1
ATOM 645 C CA . PRO A 1 82 ? 31.634 -0.863 -44.498 1.00 79.12 82 PRO A CA 1
ATOM 646 C C . PRO A 1 82 ? 31.659 -0.432 -43.028 1.00 79.12 82 PRO A C 1
ATOM 648 O O . PRO A 1 82 ? 30.628 -0.090 -42.439 1.00 79.12 82 PRO A O 1
ATOM 651 N N . MET A 1 83 ? 32.854 -0.444 -42.427 1.00 74.00 83 MET A N 1
ATOM 652 C CA . MET A 1 83 ? 33.044 -0.043 -41.034 1.00 74.00 83 MET A CA 1
ATOM 653 C C . MET A 1 83 ? 32.540 1.388 -40.840 1.00 74.00 83 MET A C 1
ATOM 655 O O . MET A 1 83 ? 33.021 2.332 -41.468 1.00 74.00 83 MET A O 1
ATOM 659 N N . LYS A 1 84 ? 31.553 1.555 -39.956 1.00 80.69 84 LYS A N 1
ATOM 660 C CA . LYS A 1 84 ? 30.994 2.875 -39.652 1.00 80.69 84 LYS A CA 1
ATOM 661 C C . LYS A 1 84 ? 32.086 3.742 -39.014 1.00 80.69 84 LYS A C 1
ATOM 663 O O . LYS A 1 84 ? 32.723 3.288 -38.060 1.00 80.69 84 LYS A O 1
ATOM 668 N N . PRO A 1 85 ? 32.293 4.983 -39.490 1.00 81.06 85 PRO A N 1
ATOM 669 C CA . PRO A 1 85 ? 33.302 5.863 -38.924 1.00 81.06 85 PRO A CA 1
ATOM 670 C C . PRO A 1 85 ? 33.004 6.151 -37.442 1.00 81.06 85 PRO A C 1
ATOM 672 O O . PRO A 1 85 ? 31.832 6.234 -37.047 1.00 81.06 85 PRO A O 1
ATOM 675 N N . PRO A 1 86 ? 34.045 6.311 -36.603 1.00 82.31 86 PRO A N 1
ATOM 676 C CA . PRO A 1 86 ? 33.871 6.612 -35.190 1.00 82.31 86 PRO A CA 1
ATOM 677 C C . PRO A 1 86 ? 33.095 7.921 -35.021 1.00 82.31 86 PRO A C 1
ATOM 679 O O . PRO A 1 86 ? 33.349 8.921 -35.695 1.00 82.31 86 PRO A O 1
ATOM 682 N N . LYS A 1 87 ? 32.120 7.918 -34.106 1.00 81.62 87 LYS A N 1
ATOM 683 C CA . LYS A 1 87 ? 31.315 9.108 -33.804 1.00 81.62 87 LYS A CA 1
ATOM 684 C C . LYS A 1 87 ? 32.240 10.234 -33.351 1.00 81.62 87 LYS A C 1
ATOM 686 O O . LYS A 1 87 ? 33.013 10.062 -32.411 1.00 81.62 87 LYS A O 1
ATOM 691 N N . SER A 1 88 ? 32.118 11.400 -33.980 1.00 88.38 88 SER A N 1
ATOM 692 C CA . SER A 1 88 ? 32.894 12.573 -33.585 1.00 88.38 88 SER A CA 1
ATOM 693 C C . SER A 1 88 ? 32.598 12.969 -32.132 1.00 88.38 88 SER A C 1
ATOM 695 O O . SER A 1 88 ? 31.481 12.798 -31.632 1.00 88.38 88 SER A O 1
ATOM 697 N N . ALA A 1 89 ? 33.584 13.552 -31.444 1.00 84.75 89 ALA A N 1
ATOM 698 C CA . ALA A 1 89 ? 33.432 14.010 -30.059 1.00 84.75 89 ALA A CA 1
ATOM 699 C C . ALA A 1 89 ? 32.257 14.997 -29.880 1.00 84.75 89 ALA A C 1
ATOM 701 O O . ALA A 1 89 ? 31.619 15.033 -28.825 1.00 84.75 89 ALA A O 1
ATOM 702 N N . ALA A 1 90 ? 31.926 15.761 -30.927 1.00 85.38 90 ALA A N 1
ATOM 703 C CA . ALA A 1 90 ? 30.757 16.636 -30.965 1.00 85.38 90 ALA A CA 1
ATOM 704 C C . ALA A 1 90 ? 29.438 15.849 -30.858 1.00 85.38 90 ALA A C 1
ATOM 706 O O . ALA A 1 90 ? 28.570 16.211 -30.059 1.00 85.38 90 ALA A O 1
ATOM 707 N N . CYS A 1 91 ? 29.313 14.733 -31.585 1.00 78.56 91 CYS A N 1
ATOM 708 C CA . CYS A 1 91 ? 28.143 13.857 -31.504 1.00 78.56 91 CYS A CA 1
ATOM 709 C C . CYS A 1 91 ? 27.978 13.257 -30.099 1.00 78.56 91 CYS A C 1
ATOM 711 O O . CYS A 1 91 ? 26.863 13.190 -29.583 1.00 78.56 91 CYS A O 1
ATOM 713 N N . ILE A 1 92 ? 29.082 12.871 -29.449 1.00 85.25 92 ILE A N 1
ATOM 714 C CA . ILE A 1 92 ? 29.060 12.297 -28.092 1.00 85.25 92 ILE A CA 1
ATOM 715 C C . ILE A 1 92 ? 28.571 13.330 -27.064 1.00 85.25 92 ILE A C 1
ATOM 717 O O . ILE A 1 92 ? 27.702 13.032 -26.242 1.00 85.25 92 ILE A O 1
ATOM 721 N N . LYS A 1 93 ? 29.074 14.571 -27.128 1.00 92.81 93 LYS A N 1
ATOM 722 C CA . LYS A 1 93 ? 28.654 15.656 -26.221 1.00 92.81 93 LYS A CA 1
ATOM 723 C C . LYS A 1 93 ? 27.164 15.984 -26.361 1.00 92.81 93 LYS A C 1
ATOM 725 O O . LYS A 1 93 ? 26.492 16.239 -25.359 1.00 92.81 93 LYS A O 1
ATOM 730 N N . LEU A 1 94 ? 26.639 15.966 -27.586 1.00 93.00 94 LEU A N 1
ATOM 731 C CA . LEU A 1 94 ? 25.222 16.219 -27.847 1.00 93.00 94 LEU A CA 1
ATOM 732 C C . LEU A 1 94 ? 24.331 15.088 -27.306 1.00 93.00 94 LEU A C 1
ATOM 734 O O . LEU A 1 94 ? 23.295 15.367 -26.699 1.00 93.00 94 LEU A O 1
ATOM 738 N N . ASP A 1 95 ? 24.759 13.829 -27.436 1.00 91.12 95 ASP A N 1
ATOM 739 C CA . ASP A 1 95 ? 24.051 12.677 -26.860 1.00 91.12 95 ASP A CA 1
ATOM 740 C C . ASP A 1 95 ? 23.993 12.740 -25.324 1.00 91.12 95 ASP A C 1
ATOM 742 O O . ASP A 1 95 ? 22.926 12.562 -24.733 1.00 91.12 95 ASP A O 1
ATOM 746 N N . MET A 1 96 ? 25.108 13.089 -24.673 1.00 93.88 96 MET A N 1
ATOM 747 C CA . MET A 1 96 ? 25.169 13.297 -23.221 1.00 93.88 96 MET A CA 1
ATOM 748 C C . MET A 1 96 ? 24.177 14.370 -22.752 1.00 93.88 96 MET A C 1
ATOM 750 O O . MET A 1 96 ? 23.379 14.120 -21.847 1.00 93.88 96 MET A O 1
ATOM 754 N N . LYS A 1 97 ? 24.140 15.538 -23.410 1.00 96.12 97 LYS A N 1
ATOM 755 C CA . LYS A 1 97 ? 23.164 16.597 -23.092 1.00 96.12 97 LYS A CA 1
ATOM 756 C C . LYS A 1 97 ? 21.721 16.113 -23.259 1.00 96.12 97 LYS A C 1
ATOM 758 O O . LYS A 1 97 ? 20.887 16.341 -22.380 1.00 96.12 97 LYS A O 1
ATOM 763 N N . ARG A 1 98 ? 21.432 15.382 -24.342 1.00 95.62 98 ARG A N 1
ATOM 764 C CA . ARG A 1 98 ? 20.100 14.816 -24.606 1.00 95.62 98 ARG A CA 1
ATOM 765 C C . ARG A 1 98 ? 19.694 13.791 -23.542 1.00 95.62 98 ARG A C 1
ATOM 767 O O . ARG A 1 98 ? 18.535 13.771 -23.127 1.00 95.62 98 ARG A O 1
ATOM 774 N N . LYS A 1 99 ? 20.633 12.972 -23.057 1.00 94.19 99 LYS A N 1
ATOM 775 C CA . LYS A 1 99 ? 20.418 12.019 -21.953 1.00 94.19 99 LYS A CA 1
ATOM 776 C C . LYS A 1 99 ? 20.128 12.724 -20.630 1.00 94.19 99 LYS A C 1
ATOM 778 O O . LYS A 1 99 ? 19.156 12.364 -19.966 1.00 94.19 99 LYS A O 1
ATOM 783 N N . VAL A 1 100 ? 20.893 13.758 -20.280 1.00 97.25 100 VAL A N 1
ATOM 784 C CA . VAL A 1 100 ? 20.652 14.565 -19.069 1.00 97.25 100 VAL A CA 1
ATOM 785 C C . VAL A 1 100 ? 19.265 15.212 -19.118 1.00 97.25 100 VAL A C 1
ATOM 787 O O . VAL A 1 100 ? 18.510 15.129 -18.150 1.00 97.25 100 VAL A O 1
ATOM 790 N N . GLN A 1 101 ? 18.876 15.773 -20.266 1.00 96.81 101 GLN A N 1
ATOM 791 C CA . GLN A 1 101 ? 17.551 16.369 -20.444 1.00 96.81 101 GLN A CA 1
ATOM 792 C C . GLN A 1 101 ? 16.422 15.332 -20.325 1.00 96.81 101 GLN A C 1
ATOM 794 O O . GLN A 1 101 ? 15.428 15.586 -19.645 1.00 96.81 101 GLN A O 1
ATOM 799 N N . ARG A 1 102 ? 16.582 14.141 -20.923 1.00 94.62 102 ARG A N 1
ATOM 800 C CA . ARG A 1 102 ? 15.628 13.025 -20.767 1.00 94.62 102 ARG A CA 1
ATOM 801 C C . ARG A 1 102 ? 15.499 12.591 -19.305 1.00 94.62 102 ARG A C 1
ATOM 803 O O . ARG A 1 102 ? 14.385 12.351 -18.851 1.00 94.62 102 ARG A O 1
ATOM 810 N N . SER A 1 103 ? 16.605 12.531 -18.562 1.00 96.19 103 SER A N 1
ATOM 811 C CA . SER A 1 103 ? 16.600 12.202 -17.129 1.00 96.19 103 SER A CA 1
ATOM 812 C C . SER A 1 103 ? 15.866 13.262 -16.301 1.00 96.19 103 SER A C 1
ATOM 814 O O . SER A 1 103 ? 14.979 12.932 -15.513 1.00 96.19 103 SER A O 1
ATOM 816 N N . LYS A 1 104 ? 16.147 14.550 -16.548 1.00 97.00 104 LYS A N 1
ATOM 817 C CA . LYS A 1 104 ? 15.453 15.669 -15.891 1.00 97.00 104 LYS A CA 1
ATOM 818 C C . LYS A 1 104 ? 13.944 15.635 -16.161 1.00 97.00 104 LYS A C 1
ATOM 820 O O . LYS A 1 104 ? 13.161 15.807 -15.231 1.00 97.00 104 LYS A O 1
ATOM 825 N N . ARG A 1 105 ? 13.538 15.341 -17.403 1.00 96.44 105 ARG A N 1
ATOM 826 C CA . ARG A 1 105 ? 12.127 15.170 -17.783 1.00 96.44 105 ARG A CA 1
ATOM 827 C C . ARG A 1 105 ? 11.469 14.001 -17.043 1.00 96.44 105 ARG A C 1
ATOM 829 O O . ARG A 1 105 ? 10.412 14.197 -16.458 1.00 96.44 105 ARG A O 1
ATOM 836 N N . ARG A 1 106 ? 12.112 12.827 -16.991 1.00 94.69 106 ARG A N 1
ATOM 837 C CA . ARG A 1 106 ? 11.594 11.661 -16.246 1.00 94.69 106 ARG A CA 1
ATOM 838 C C . ARG A 1 106 ? 11.413 11.957 -14.754 1.00 94.69 106 ARG A C 1
ATOM 840 O O . ARG A 1 106 ? 10.400 11.565 -14.188 1.00 94.69 106 ARG A O 1
ATOM 847 N N . ARG A 1 107 ? 12.352 12.680 -14.125 1.00 92.81 107 ARG A N 1
ATOM 848 C CA . ARG A 1 107 ? 12.215 13.117 -12.721 1.00 92.81 107 ARG A CA 1
ATOM 849 C C . ARG A 1 107 ? 11.032 14.066 -12.526 1.00 92.81 107 ARG A C 1
ATOM 851 O O . ARG A 1 107 ? 10.262 13.871 -11.596 1.00 92.81 107 ARG A O 1
ATOM 858 N N . ALA A 1 108 ? 10.857 15.052 -13.406 1.00 92.88 108 ALA A N 1
ATOM 859 C CA . ALA A 1 108 ? 9.718 15.968 -13.334 1.00 92.88 108 ALA A CA 1
ATOM 860 C C . ALA A 1 108 ? 8.376 15.232 -13.511 1.00 92.88 108 ALA A C 1
ATOM 862 O O . ALA A 1 108 ? 7.452 15.443 -12.732 1.00 92.88 108 ALA A O 1
ATOM 863 N N . GLU A 1 109 ? 8.286 14.313 -14.475 1.00 92.06 109 GLU A N 1
ATOM 864 C CA . GLU A 1 109 ? 7.095 13.482 -14.694 1.00 92.06 109 GLU A CA 1
ATOM 865 C C . GLU A 1 109 ? 6.799 12.553 -13.506 1.00 92.06 109 GLU A C 1
ATOM 867 O O . GLU A 1 109 ? 5.634 12.329 -13.185 1.00 92.06 109 GLU A O 1
ATOM 872 N N . ALA A 1 110 ? 7.828 12.026 -12.834 1.00 85.75 110 ALA A N 1
ATOM 873 C CA . ALA A 1 110 ? 7.660 11.243 -11.611 1.00 85.75 110 ALA A CA 1
ATOM 874 C C . ALA A 1 110 ? 7.138 12.103 -10.451 1.00 85.75 110 ALA A C 1
ATOM 876 O O . ALA A 1 110 ? 6.239 11.672 -9.738 1.00 85.75 110 ALA A O 1
ATOM 877 N N . ILE A 1 111 ? 7.632 13.337 -10.298 1.00 85.62 111 ILE A N 1
ATOM 878 C CA . ILE A 1 111 ? 7.127 14.289 -9.294 1.00 85.62 111 ILE A CA 1
ATOM 879 C C . ILE A 1 111 ? 5.655 14.630 -9.563 1.00 85.62 111 ILE A C 1
ATOM 881 O O . ILE A 1 111 ? 4.858 14.658 -8.632 1.00 85.62 111 ILE A O 1
ATOM 885 N N . VAL A 1 112 ? 5.274 14.851 -10.826 1.00 86.25 112 VAL A N 1
ATOM 886 C CA . VAL A 1 112 ? 3.876 15.122 -11.204 1.00 86.25 112 VAL A CA 1
ATOM 887 C C . VAL A 1 112 ? 2.983 13.909 -10.941 1.00 86.25 112 VAL A C 1
ATOM 889 O O . VAL A 1 112 ? 1.910 14.072 -10.369 1.00 86.25 112 VAL A O 1
ATOM 892 N N . ARG A 1 113 ? 3.428 12.693 -11.289 1.00 82.88 113 ARG A N 1
ATOM 893 C CA . ARG A 1 113 ? 2.686 11.456 -10.991 1.00 82.88 113 ARG A CA 1
ATOM 894 C C . ARG A 1 113 ? 2.546 11.202 -9.488 1.00 82.88 113 ARG A C 1
ATOM 896 O O . ARG A 1 113 ? 1.463 10.861 -9.029 1.00 82.88 113 ARG A O 1
ATOM 903 N N . ASN A 1 114 ? 3.601 11.442 -8.713 1.00 77.75 114 ASN A N 1
ATOM 904 C CA . ASN A 1 114 ? 3.581 11.268 -7.259 1.00 77.75 114 ASN A CA 1
ATOM 905 C C . ASN A 1 114 ? 2.846 12.386 -6.514 1.00 77.75 114 ASN A C 1
ATOM 907 O O . ASN A 1 114 ? 2.525 12.212 -5.339 1.00 77.75 114 ASN A O 1
ATOM 911 N N . ARG A 1 115 ? 2.521 13.501 -7.178 1.00 68.19 115 ARG A N 1
ATOM 912 C CA . ARG A 1 115 ? 1.753 14.605 -6.585 1.00 68.19 115 ARG A CA 1
ATOM 913 C C . ARG A 1 115 ? 0.339 14.192 -6.153 1.00 68.19 115 ARG A C 1
ATOM 915 O O . ARG A 1 115 ? -0.247 14.883 -5.331 1.00 68.19 115 ARG A O 1
ATOM 922 N N . GLY A 1 116 ? -0.188 13.080 -6.679 1.00 61.31 116 GLY A N 1
ATOM 923 C CA . GLY A 1 116 ? -1.461 12.486 -6.251 1.00 61.31 116 GLY A CA 1
ATOM 924 C C . GLY A 1 116 ? -1.355 11.452 -5.121 1.00 61.31 116 GLY A C 1
ATOM 925 O O . GLY A 1 116 ? -2.356 11.178 -4.472 1.00 61.31 116 GLY A O 1
ATOM 926 N N . PHE A 1 117 ? -0.166 10.893 -4.863 1.00 56.88 117 PHE A N 1
ATOM 927 C CA . PHE A 1 117 ? 0.051 9.872 -3.822 1.00 56.88 117 PHE A CA 1
ATOM 928 C C . PHE A 1 117 ? 0.625 10.460 -2.529 1.00 56.88 117 PHE A C 1
ATOM 930 O O . PHE A 1 117 ? 0.233 10.061 -1.437 1.00 56.88 117 PHE A O 1
ATOM 937 N N . TYR A 1 118 ? 1.497 11.461 -2.643 1.00 54.53 118 TYR A N 1
ATOM 938 C CA . TYR A 1 118 ? 1.885 12.319 -1.529 1.00 54.53 118 TYR A CA 1
ATOM 939 C C . TYR A 1 118 ? 1.073 13.604 -1.621 1.00 54.53 118 TYR A C 1
ATOM 941 O O . TYR A 1 118 ? 1.563 14.645 -2.059 1.00 54.53 118 TYR A O 1
ATOM 949 N N . SER A 1 119 ? -0.197 13.526 -1.225 1.00 58.75 119 SER A N 1
ATOM 950 C CA . SER A 1 119 ? -0.899 14.737 -0.814 1.00 58.75 119 SER A CA 1
ATOM 951 C C . SER A 1 119 ? -0.029 15.430 0.252 1.00 58.75 119 SER A C 1
ATOM 953 O O . SER A 1 119 ? 0.381 14.768 1.206 1.00 58.75 119 SER A O 1
ATOM 955 N N . PRO A 1 120 ? 0.277 16.736 0.139 1.00 56.78 120 PRO A N 1
ATOM 956 C CA . PRO A 1 120 ? 0.868 17.511 1.237 1.00 56.78 120 PRO A CA 1
ATOM 957 C C . PRO A 1 120 ? -0.008 17.471 2.500 1.00 56.78 120 PRO A C 1
ATOM 959 O O . PRO A 1 120 ? 0.473 17.685 3.608 1.00 56.78 120 PRO A O 1
ATOM 962 N N . TYR A 1 121 ? -1.285 17.126 2.325 1.00 52.09 121 TYR A N 1
ATOM 963 C CA . TYR A 1 121 ? -2.160 16.582 3.348 1.00 52.09 121 TYR A CA 1
ATOM 964 C C . TYR A 1 121 ? -2.129 15.058 3.242 1.00 52.09 121 TYR A C 1
ATOM 966 O O . TYR A 1 121 ? -3.097 14.453 2.772 1.00 52.09 121 TYR A O 1
ATOM 974 N N . GLY A 1 122 ? -1.038 14.403 3.652 1.00 54.06 122 GLY A N 1
ATOM 975 C CA . GLY A 1 122 ? -1.172 13.023 4.113 1.00 54.06 122 GLY A CA 1
ATOM 976 C C . GLY A 1 122 ? -2.330 13.085 5.090 1.00 54.06 122 GLY A C 1
ATOM 977 O O . GLY A 1 122 ? -2.222 13.894 6.011 1.00 54.06 122 GLY A O 1
ATOM 978 N N . ARG A 1 123 ? -3.465 12.442 4.742 1.00 56.69 123 ARG A N 1
ATOM 979 C CA . ARG A 1 123 ? -4.789 12.612 5.365 1.00 56.69 123 ARG A CA 1
ATOM 980 C C . ARG A 1 123 ? -4.533 12.991 6.809 1.00 56.69 123 ARG A C 1
ATOM 982 O O . ARG A 1 123 ? -4.028 12.139 7.538 1.00 56.69 123 ARG A O 1
ATOM 989 N N . ARG A 1 124 ? -4.699 14.279 7.158 1.00 55.47 124 ARG A N 1
ATOM 990 C CA . ARG A 1 124 ? -4.511 14.764 8.526 1.00 55.47 124 ARG A CA 1
ATOM 991 C C . ARG A 1 124 ? -5.531 13.938 9.270 1.00 55.47 124 ARG A C 1
ATOM 993 O O . ARG A 1 124 ? -6.709 14.274 9.179 1.00 55.47 124 ARG A O 1
ATOM 1000 N N . LYS A 1 125 ? -5.111 12.786 9.812 1.00 58.78 125 LYS A N 1
ATOM 1001 C CA . LYS A 1 125 ? -5.994 11.899 10.550 1.00 58.78 125 LYS A CA 1
ATOM 1002 C C . LYS A 1 125 ? -6.591 12.854 11.539 1.00 58.78 125 LYS A C 1
ATOM 1004 O O . LYS A 1 125 ? -5.831 13.509 12.265 1.00 58.78 125 LYS A O 1
ATOM 1009 N N . SER A 1 126 ? -7.894 13.098 11.414 1.00 78.81 126 SER A N 1
ATOM 1010 C CA . SER A 1 126 ? -8.528 14.061 12.299 1.00 78.81 126 SER A CA 1
ATOM 1011 C C . SER A 1 126 ? -8.128 13.647 13.705 1.00 78.81 126 SER A C 1
ATOM 1013 O O . SER A 1 126 ? -7.943 12.454 13.945 1.00 78.81 126 SER A O 1
ATOM 1015 N N . GLU A 1 127 ? -7.944 14.592 14.613 1.00 84.69 127 GLU A N 1
ATOM 1016 C CA . GLU A 1 127 ? -7.592 14.276 16.001 1.00 84.69 127 GLU A CA 1
ATOM 1017 C C . GLU A 1 127 ? -8.461 13.123 16.547 1.00 84.69 127 GLU A C 1
ATOM 1019 O O . GLU A 1 127 ? -7.939 12.174 17.116 1.00 84.69 127 GLU A O 1
ATOM 1024 N N . ARG A 1 128 ? -9.732 13.095 16.120 1.00 84.69 128 ARG A N 1
ATOM 1025 C CA . ARG A 1 128 ? -10.709 12.005 16.257 1.00 84.69 128 ARG A CA 1
ATOM 1026 C C . ARG A 1 128 ? -10.292 10.610 15.745 1.00 84.69 128 ARG A C 1
ATOM 1028 O O . ARG A 1 128 ? -10.544 9.614 16.403 1.00 84.69 128 ARG A O 1
ATOM 1035 N N . GLU A 1 129 ? -9.694 10.496 14.558 1.00 89.19 129 GLU A N 1
ATOM 1036 C CA . GLU A 1 129 ? -9.200 9.216 14.008 1.00 89.19 129 GLU A CA 1
ATOM 1037 C C . GLU A 1 129 ? -7.953 8.735 14.765 1.00 89.19 129 GLU A C 1
ATOM 1039 O O . GLU A 1 129 ? -7.748 7.531 14.913 1.00 89.19 129 GLU A O 1
ATOM 1044 N N . LYS A 1 130 ? -7.110 9.669 15.229 1.00 90.44 130 LYS A N 1
ATOM 1045 C CA . LYS A 1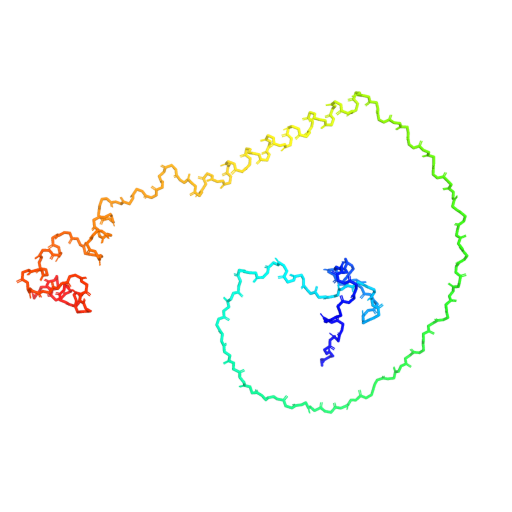 130 ? -5.937 9.346 16.049 1.00 90.44 130 LYS A CA 1
ATOM 1046 C C . LYS A 1 130 ? -6.368 8.861 17.434 1.00 90.44 130 LYS A C 1
ATOM 1048 O O . LYS A 1 130 ? -5.897 7.823 17.877 1.00 90.44 130 LYS A O 1
ATOM 1053 N N . GLU A 1 131 ? -7.314 9.559 18.046 1.00 92.75 131 GLU A N 1
ATOM 1054 C CA . GLU A 1 131 ? -7.921 9.191 19.323 1.00 92.75 131 GLU A CA 1
ATOM 1055 C C . GLU A 1 131 ? -8.564 7.799 19.270 1.00 92.75 131 GLU A C 1
ATOM 1057 O O . GLU A 1 131 ? -8.316 6.980 20.150 1.00 92.75 131 GLU A O 1
ATOM 1062 N N . ARG A 1 132 ? -9.302 7.481 18.197 1.00 94.50 132 ARG A N 1
ATOM 1063 C CA . ARG A 1 132 ? -9.842 6.127 17.998 1.00 94.50 132 ARG A CA 1
ATOM 1064 C C . ARG A 1 132 ? -8.762 5.062 17.883 1.00 94.50 132 ARG A C 1
ATOM 1066 O O . ARG A 1 132 ? -8.927 3.973 18.413 1.00 94.50 132 ARG A O 1
ATOM 1073 N N . ALA A 1 133 ? -7.651 5.357 17.212 1.00 92.25 133 ALA A N 1
ATOM 1074 C CA . ALA A 1 133 ? -6.547 4.406 17.106 1.00 92.25 133 ALA A CA 1
ATOM 1075 C C . ALA A 1 133 ? -5.864 4.136 18.461 1.00 92.25 133 ALA A C 1
ATOM 1077 O O . ALA A 1 133 ? -5.360 3.036 18.669 1.00 92.25 133 ALA A O 1
ATOM 1078 N N . GLU A 1 134 ? -5.851 5.118 19.367 1.00 93.81 134 GLU A N 1
ATOM 1079 C CA . GLU A 1 134 ? -5.281 4.992 20.716 1.00 93.81 134 GLU A CA 1
ATOM 1080 C C . GLU A 1 134 ? -6.225 4.270 21.695 1.00 93.81 134 GLU A C 1
ATOM 1082 O O . GLU A 1 134 ? -5.752 3.642 22.638 1.00 93.81 134 GLU A O 1
ATOM 1087 N N . ASN A 1 135 ? -7.536 4.295 21.442 1.00 95.25 135 ASN A N 1
ATOM 1088 C CA . ASN A 1 135 ? -8.569 3.701 22.299 1.00 95.25 135 ASN A CA 1
ATOM 1089 C C . ASN A 1 135 ? -9.294 2.520 21.623 1.00 95.25 135 ASN A C 1
ATOM 1091 O O . ASN A 1 135 ? -10.502 2.359 21.766 1.00 95.25 135 ASN A O 1
ATOM 1095 N N . PHE A 1 136 ? -8.570 1.698 20.854 1.00 93.56 136 PHE A N 1
ATOM 1096 C CA . PHE A 1 136 ? -9.085 0.445 20.266 1.00 93.56 136 PHE A CA 1
ATOM 1097 C C . PHE A 1 136 ? -10.351 0.587 19.396 1.00 93.56 136 PHE A C 1
ATOM 1099 O O . PHE A 1 136 ? -11.130 -0.347 19.249 1.00 93.56 136 PHE A O 1
ATOM 1106 N N . GLY A 1 137 ? -10.535 1.743 18.760 1.00 94.75 137 GLY A N 1
ATOM 1107 C CA . GLY A 1 137 ? -11.673 2.046 17.888 1.00 94.75 137 GLY A CA 1
ATOM 1108 C C . GLY A 1 137 ? -12.711 2.984 18.506 1.00 94.75 137 GLY A C 1
ATOM 1109 O O . GLY A 1 137 ? -13.497 3.561 17.752 1.00 94.75 137 GLY A O 1
ATOM 1110 N N . PHE A 1 138 ? -12.653 3.211 19.818 1.00 96.75 138 PHE A N 1
ATOM 1111 C CA . PHE A 1 138 ? -13.578 4.060 20.573 1.00 96.75 138 PHE A CA 1
ATOM 1112 C C . PHE A 1 138 ? -13.034 5.486 20.748 1.00 96.75 138 PHE A C 1
ATOM 1114 O O . PHE A 1 138 ? -11.837 5.731 20.639 1.00 96.75 138 PHE A O 1
ATOM 1121 N N . LEU A 1 139 ? -13.890 6.475 20.981 1.00 96.12 139 LEU A N 1
ATOM 1122 C CA . LEU A 1 139 ? -13.469 7.800 21.458 1.00 96.12 139 LEU A CA 1
ATOM 1123 C C . LEU A 1 139 ? -13.139 7.737 22.954 1.00 96.12 139 LEU A C 1
ATOM 1125 O O . LEU A 1 139 ? -13.605 6.836 23.646 1.00 96.12 139 LEU A O 1
ATOM 1129 N N . ARG A 1 140 ? -12.380 8.704 23.490 1.00 96.12 140 ARG A N 1
ATOM 1130 C CA . ARG A 1 140 ? -12.020 8.696 24.919 1.00 96.12 140 ARG A CA 1
ATOM 1131 C C . ARG A 1 140 ? -13.254 8.671 25.824 1.00 96.12 140 ARG A C 1
ATOM 1133 O O . ARG A 1 140 ? -13.280 7.908 26.778 1.00 96.12 140 ARG A O 1
ATOM 1140 N N . GLY A 1 141 ? -14.284 9.450 25.484 1.00 95.69 141 GLY A N 1
ATOM 1141 C CA . GLY A 1 141 ? -15.548 9.454 26.229 1.00 95.69 141 GLY A CA 1
ATOM 1142 C C . GLY A 1 141 ? -16.294 8.116 26.166 1.00 95.69 141 GLY A C 1
ATOM 1143 O O . GLY A 1 141 ? -16.802 7.665 27.182 1.00 95.69 141 GLY A O 1
ATOM 1144 N N . GLU A 1 142 ? -16.290 7.448 25.007 1.00 97.38 142 GLU A N 1
ATOM 1145 C CA . GLU A 1 142 ? -16.908 6.121 24.835 1.00 97.38 142 GLU A CA 1
ATOM 1146 C C . GLU A 1 142 ? -16.149 5.057 25.655 1.00 97.38 142 GLU A C 1
ATOM 1148 O O . GLU A 1 142 ? -16.752 4.236 26.337 1.00 97.38 142 GLU A O 1
ATOM 1153 N N . ALA A 1 143 ? -14.812 5.106 25.661 1.00 96.88 143 ALA A N 1
ATOM 1154 C CA . ALA A 1 143 ? -13.984 4.196 26.453 1.00 96.88 143 ALA A CA 1
ATOM 1155 C C . ALA A 1 143 ? -14.146 4.403 27.973 1.00 96.88 143 ALA A C 1
ATOM 1157 O O . ALA A 1 143 ? -14.118 3.435 28.733 1.00 96.88 143 ALA A O 1
ATOM 1158 N N . GLU A 1 144 ? -14.322 5.650 28.423 1.00 96.69 144 GLU A N 1
ATOM 1159 C CA . GLU A 1 144 ? -14.642 5.970 29.820 1.00 96.69 144 GLU A CA 1
ATOM 1160 C C . GLU A 1 144 ? -16.026 5.432 30.215 1.00 96.69 144 GLU A C 1
ATOM 1162 O O . GLU A 1 144 ? -16.178 4.873 31.302 1.00 96.69 144 GLU A O 1
ATOM 1167 N N . GLU A 1 145 ? -17.013 5.528 29.322 1.00 96.56 145 GLU A N 1
ATOM 1168 C CA . GLU A 1 145 ? -18.363 5.011 29.559 1.00 96.56 145 GLU A CA 1
ATOM 1169 C C . GLU A 1 145 ? -18.386 3.476 29.673 1.00 96.56 145 GLU A C 1
ATOM 1171 O O . GLU A 1 145 ? -18.987 2.935 30.604 1.00 96.56 145 GLU A O 1
ATOM 1176 N N . LEU A 1 146 ? -17.640 2.770 28.813 1.00 97.19 146 LEU A N 1
ATOM 1177 C CA . LEU A 1 146 ? -17.426 1.321 28.936 1.00 97.19 146 LEU A CA 1
ATOM 1178 C C . LEU A 1 146 ? -16.788 0.942 30.275 1.00 97.19 146 LEU A C 1
ATOM 1180 O O . LEU A 1 146 ? -17.231 -0.001 30.939 1.00 97.19 146 LEU A O 1
ATOM 1184 N N . ALA A 1 147 ? -15.781 1.704 30.710 1.00 96.25 147 ALA A N 1
ATOM 1185 C CA . ALA A 1 147 ? -15.104 1.453 31.976 1.00 96.25 147 ALA A CA 1
ATOM 1186 C C . ALA A 1 147 ? -16.056 1.592 33.178 1.00 96.25 147 ALA A C 1
ATOM 1188 O O . ALA A 1 147 ? -15.936 0.825 34.137 1.00 96.25 147 ALA A O 1
ATOM 1189 N N . CYS A 1 148 ? -17.036 2.503 33.123 1.00 96.94 148 CYS A N 1
ATOM 1190 C CA . CYS A 1 148 ? -18.078 2.619 34.147 1.00 96.94 148 CYS A CA 1
ATOM 1191 C C . CYS A 1 148 ? -18.971 1.371 34.248 1.00 96.94 148 CYS A C 1
ATOM 1193 O O . CYS A 1 148 ? -19.460 1.075 35.337 1.00 96.94 148 CYS A O 1
ATOM 1195 N N . GLN A 1 149 ? -19.140 0.623 33.154 1.00 96.00 149 GLN A N 1
ATOM 1196 C CA . GLN A 1 149 ? -19.886 -0.643 33.114 1.00 96.00 149 GLN A CA 1
ATOM 1197 C C . GLN A 1 149 ? -19.007 -1.877 33.363 1.00 96.00 149 GLN A C 1
ATOM 1199 O O . GLN A 1 149 ? -19.482 -3.006 33.266 1.00 96.00 149 GLN A O 1
ATOM 1204 N N . ALA A 1 150 ? -17.726 -1.674 33.691 1.00 97.56 150 ALA A N 1
ATOM 1205 C CA . ALA A 1 150 ? -16.719 -2.725 33.833 1.00 97.56 150 ALA A CA 1
ATOM 1206 C C . ALA A 1 150 ? -16.475 -3.561 32.556 1.00 97.56 150 ALA A C 1
ATOM 1208 O O . ALA A 1 150 ? -15.997 -4.693 32.651 1.00 97.56 150 ALA A O 1
ATOM 1209 N N . VAL A 1 151 ? -16.737 -2.989 31.376 1.00 97.56 151 VAL A N 1
ATOM 1210 C CA . VAL A 1 151 ? -16.455 -3.593 30.064 1.00 97.56 151 VAL A CA 1
ATOM 1211 C C . VAL A 1 151 ? -15.145 -3.021 29.529 1.00 97.56 151 VAL A C 1
ATOM 1213 O O . VAL A 1 151 ? -14.931 -1.806 29.570 1.00 97.56 151 VAL A O 1
ATOM 1216 N N . LYS A 1 152 ? -14.223 -3.864 29.052 1.00 96.25 152 LYS A N 1
ATOM 1217 C CA . LYS A 1 152 ? -12.958 -3.372 28.486 1.00 96.25 152 LYS A CA 1
ATOM 1218 C C . LYS A 1 152 ? -13.128 -3.071 26.995 1.00 96.25 152 LYS A C 1
ATOM 1220 O O . LYS A 1 152 ? -13.784 -3.838 26.302 1.00 96.25 152 LYS A O 1
ATOM 1225 N N . PRO A 1 153 ? -12.444 -2.051 26.442 1.00 94.94 153 PRO A N 1
ATOM 1226 C CA . PRO A 1 153 ? -12.519 -1.730 25.010 1.00 94.94 153 PRO A CA 1
ATOM 1227 C C . PRO A 1 153 ? -12.045 -2.836 24.050 1.00 94.94 153 PRO A C 1
ATOM 1229 O O . PRO A 1 153 ? -12.181 -2.693 22.841 1.00 94.94 153 PRO A O 1
ATOM 1232 N N . TRP A 1 154 ? -11.424 -3.902 24.558 1.00 95.31 154 TRP A N 1
ATOM 1233 C CA . TRP A 1 154 ? -10.961 -5.048 23.770 1.00 95.31 154 TRP A CA 1
ATOM 1234 C C . TRP A 1 154 ? -11.770 -6.327 24.027 1.00 95.31 154 TRP A C 1
ATOM 1236 O O . TRP A 1 154 ? -11.387 -7.375 23.511 1.00 95.31 154 TRP A O 1
ATOM 1246 N N . ASP A 1 155 ? -12.826 -6.268 24.845 1.00 97.06 155 ASP A N 1
ATOM 1247 C CA . ASP A 1 155 ? -13.750 -7.389 25.022 1.00 97.06 155 ASP A CA 1
ATOM 1248 C C . ASP A 1 155 ? -14.663 -7.504 23.780 1.00 97.06 155 ASP A C 1
ATOM 1250 O O . ASP A 1 155 ? -14.977 -6.502 23.130 1.00 97.06 155 ASP A O 1
ATOM 1254 N N . ASP A 1 156 ? -15.066 -8.730 23.424 1.00 97.12 156 ASP A N 1
ATOM 1255 C CA . ASP A 1 156 ? -15.794 -9.016 22.173 1.00 97.12 156 ASP A CA 1
ATOM 1256 C C . ASP A 1 156 ? -17.177 -8.331 22.105 1.00 97.12 156 ASP A C 1
ATOM 1258 O O . ASP A 1 156 ? -17.673 -8.056 21.013 1.00 97.12 156 ASP A O 1
ATOM 1262 N N . ASP A 1 157 ? -17.782 -8.026 23.256 1.00 96.69 157 ASP A N 1
ATOM 1263 C CA . ASP A 1 157 ? -19.103 -7.404 23.416 1.00 96.69 157 ASP A CA 1
ATOM 1264 C C . ASP A 1 157 ? -19.056 -5.874 23.617 1.00 96.69 157 ASP A C 1
ATOM 1266 O O . ASP A 1 157 ? -20.100 -5.228 23.731 1.00 96.69 157 ASP A O 1
ATOM 1270 N N . ALA A 1 158 ? -17.871 -5.253 23.603 1.00 97.19 158 ALA A N 1
ATOM 1271 C CA . ALA A 1 158 ? -17.713 -3.815 23.847 1.00 97.19 158 ALA A CA 1
ATOM 1272 C C . ALA A 1 158 ? -18.491 -2.931 22.852 1.00 97.19 158 ALA A C 1
ATOM 1274 O O . ALA A 1 158 ? -19.022 -1.882 23.223 1.00 97.19 158 ALA A O 1
ATOM 1275 N N . TRP A 1 159 ? -18.588 -3.353 21.587 1.00 95.75 159 TRP A N 1
ATOM 1276 C CA . TRP A 1 159 ? -19.367 -2.638 20.571 1.00 95.75 159 TRP A CA 1
ATOM 1277 C C . TRP A 1 159 ? -20.874 -2.746 20.805 1.00 95.75 159 TRP A C 1
ATOM 1279 O O . TRP A 1 159 ? -21.568 -1.744 20.648 1.00 95.75 159 TRP A O 1
ATOM 1289 N N . ASP A 1 160 ? -21.361 -3.916 21.226 1.00 96.75 160 ASP A N 1
ATOM 1290 C CA . ASP A 1 160 ? -22.781 -4.142 21.515 1.00 96.75 160 ASP A CA 1
ATOM 1291 C C . ASP A 1 160 ? -23.226 -3.309 22.726 1.00 96.75 160 ASP A C 1
ATOM 1293 O O . ASP A 1 160 ? -24.294 -2.694 22.714 1.00 96.75 160 ASP A O 1
ATOM 1297 N N . VAL A 1 161 ? -22.375 -3.218 23.755 1.00 96.56 161 VAL A N 1
ATOM 1298 C CA . VAL A 1 161 ? -22.625 -2.378 24.935 1.00 96.56 161 VAL A CA 1
ATOM 1299 C C . VAL A 1 161 ? -22.638 -0.894 24.564 1.00 96.56 161 VAL A C 1
ATOM 1301 O O . VAL A 1 161 ? -23.553 -0.181 24.975 1.00 96.56 161 VAL A O 1
ATOM 1304 N N . MET A 1 162 ? -21.681 -0.414 23.760 1.00 96.19 162 MET A N 1
ATOM 1305 C CA . MET A 1 162 ? -21.696 0.983 23.302 1.00 96.19 162 MET A CA 1
ATOM 1306 C C . MET A 1 162 ? -22.909 1.310 22.434 1.00 96.19 162 MET A C 1
ATOM 1308 O O . MET A 1 162 ? -23.462 2.406 22.558 1.00 96.19 162 MET A O 1
ATOM 1312 N N . ASP A 1 163 ? -23.337 0.390 21.570 1.00 96.06 163 ASP A N 1
ATOM 1313 C CA . ASP A 1 163 ? -24.540 0.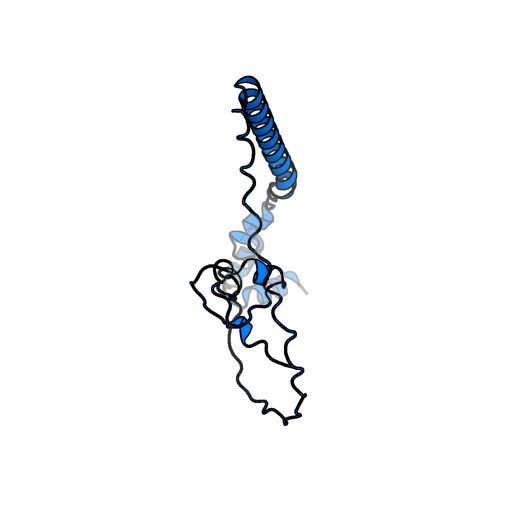575 20.761 1.00 96.06 163 ASP A CA 1
ATOM 1314 C C . ASP A 1 163 ? -25.781 0.675 21.656 1.00 96.06 163 ASP A C 1
ATOM 1316 O O . ASP A 1 163 ? -26.568 1.607 21.508 1.00 96.06 163 ASP A O 1
ATOM 1320 N N . ALA A 1 164 ? -25.909 -0.188 22.671 1.00 95.94 164 ALA A N 1
ATOM 1321 C CA . ALA A 1 164 ? -26.996 -0.132 23.651 1.00 95.94 164 ALA A CA 1
ATOM 1322 C C . ALA A 1 164 ? -27.013 1.175 24.473 1.00 95.94 164 ALA A C 1
ATOM 1324 O O . ALA A 1 164 ? -28.084 1.713 24.750 1.00 95.94 164 ALA A O 1
ATOM 1325 N N . LEU A 1 165 ? -25.843 1.709 24.844 1.00 94.38 165 LEU A N 1
ATOM 1326 C CA . LEU A 1 165 ? -25.727 2.989 25.557 1.00 94.38 165 LEU A CA 1
ATOM 1327 C C . LEU A 1 165 ? -26.075 4.185 24.657 1.00 94.38 165 LEU A C 1
ATOM 1329 O O . LEU A 1 165 ? -26.790 5.098 25.070 1.00 94.38 165 LEU A O 1
ATOM 1333 N N . THR A 1 166 ? -25.612 4.165 23.404 1.00 94.56 166 THR A N 1
ATOM 1334 C CA . THR A 1 166 ? -25.802 5.269 22.446 1.00 94.56 166 THR A CA 1
ATOM 1335 C C . THR A 1 166 ? -27.217 5.298 21.869 1.00 94.56 166 THR A C 1
ATOM 1337 O O . THR A 1 166 ? -27.741 6.366 21.554 1.00 94.56 166 THR A O 1
ATOM 1340 N N . SER A 1 167 ? -27.847 4.131 21.737 1.00 91.94 167 SER A N 1
ATOM 1341 C CA . SER A 1 167 ? -29.207 3.962 21.215 1.00 91.94 167 SER A CA 1
ATOM 1342 C C . SER A 1 167 ? -30.312 4.315 22.212 1.00 91.94 167 SER A C 1
ATOM 1344 O O . SER A 1 167 ? -31.469 4.079 21.879 1.00 91.94 167 SER A O 1
ATOM 1346 N N . GLY A 1 168 ? -29.951 4.884 23.375 1.00 81.06 168 GLY A N 1
ATOM 1347 C CA . GLY A 1 168 ? -30.811 5.390 24.449 1.00 81.06 168 GLY A CA 1
ATOM 1348 C C . GLY A 1 168 ? -32.316 5.401 24.158 1.00 81.06 168 GLY A C 1
ATOM 1349 O O . GLY A 1 168 ? -32.758 6.088 23.242 1.00 81.06 168 GLY A O 1
ATOM 1350 N N . PHE A 1 169 ? -33.062 4.646 24.973 1.00 56.31 169 PHE A N 1
ATOM 1351 C CA . PHE A 1 169 ? -34.531 4.573 25.026 1.00 56.31 169 PHE A CA 1
ATOM 1352 C C . PHE A 1 169 ? -35.280 5.857 24.634 1.00 56.31 169 PHE A C 1
ATOM 1354 O O . PHE A 1 169 ? -34.963 6.934 25.193 1.00 56.31 169 PHE A O 1
#

Sequence (169 aa):
MSYNIDYYHIGNGITCWYYNHNTCMQGINCEYSHAPDIRNREECLPSLPTRLLFLPPNLSNGAALAPPPTIHIPPTPFLAEPMKPPKSAACIKLDMKRKVQRSKRRRAEAIVRNRGFYSPYGRRKSEREKERAENFGFLRGEAEELACQAVKPWDDDAWDVMDALTSGF

Organism: Armillaria gallica (NCBI:txid47427)

Radius of gyration: 34.08 Å; chains: 1; bounding box: 68×58×85 Å

pLDDT: mean 77.97, std 18.6, range [39.72, 97.56]

InterPro domains:
  IPR000571 Zinc finger, CCCH-type [PS50103] (15-37)